Protein AF-A0A818AEE9-F1 (afdb_monomer)

Mean predicted aligned error: 5.45 Å

pLDDT: mean 85.78, std 16.71, range [24.84, 96.94]

Nearest PDB structures (foldseek):
  5yp4-assembly1_B  TM=9.575E-01  e=2.588E-05  Pseudoxanthomonas mexicana
  5yp4-assembly2_C  TM=9.546E-01  e=1.179E-04  Pseudoxanthomona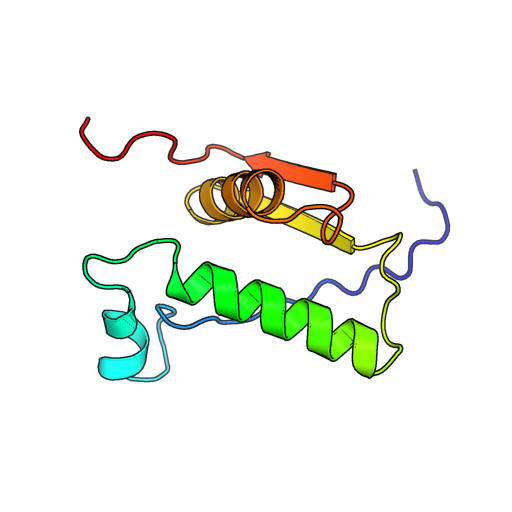s mexicana
  7y4g-assembly1_A  TM=9.276E-01  e=8.515E-04  Bacteroides thetaiotaomicron
  5l8s-assembly2_D  TM=9.504E-01  e=6.152E-03  Sporosarcina psychrophila
  3azq-assembly1_A  TM=9.652E-01  e=1.449E-02  Streptomyces morookaense

Foldseek 3Di:
DDDDDPDPDDDDQFQLHPDDDPCSVCVCPVPQLPRRLVSVVVVLVVCCVVVVDHLQDAAAEDAECSLQNLVCCVVVDDRNHPYGHHHPYDPDDPD

Structure (mmCIF, N/CA/C/O backbone):
data_AF-A0A818AEE9-F1
#
_entry.id   AF-A0A818AEE9-F1
#
loop_
_atom_site.group_PDB
_atom_site.id
_atom_site.type_symbol
_atom_site.label_atom_id
_atom_site.label_alt_id
_atom_site.label_comp_id
_atom_site.label_asym_id
_atom_site.label_entity_id
_atom_site.label_seq_id
_atom_site.pdbx_PDB_ins_code
_atom_site.Cartn_x
_atom_site.Cartn_y
_atom_site.Cartn_z
_atom_site.occupancy
_atom_site.B_iso_or_equiv
_atom_site.auth_seq_id
_atom_site.auth_comp_id
_atom_site.auth_asym_id
_atom_site.auth_atom_id
_atom_site.pdbx_PDB_model_num
ATOM 1 N N . MET A 1 1 ? -3.027 18.442 19.035 1.00 28.38 1 MET A N 1
ATOM 2 C CA . MET A 1 1 ? -4.277 17.708 19.312 1.00 28.38 1 MET A CA 1
ATOM 3 C C . MET A 1 1 ? -3.886 16.299 19.695 1.00 28.38 1 MET A C 1
ATOM 5 O O . MET A 1 1 ? -3.424 15.560 18.839 1.00 28.38 1 MET A O 1
ATOM 9 N N . VAL A 1 2 ? -3.928 15.995 20.989 1.00 27.81 2 VAL A N 1
ATOM 10 C CA . VAL A 1 2 ? -3.702 14.647 21.513 1.00 27.81 2 VAL A CA 1
ATOM 11 C C . VAL A 1 2 ? -5.043 14.220 22.078 1.00 27.81 2 VAL A C 1
ATOM 13 O O . VAL A 1 2 ? -5.475 14.735 23.101 1.00 27.81 2 VAL A O 1
ATOM 16 N N . GLU A 1 3 ? -5.714 13.340 21.354 1.00 24.84 3 GLU A N 1
ATOM 17 C CA . GLU A 1 3 ? -6.873 12.594 21.820 1.00 24.84 3 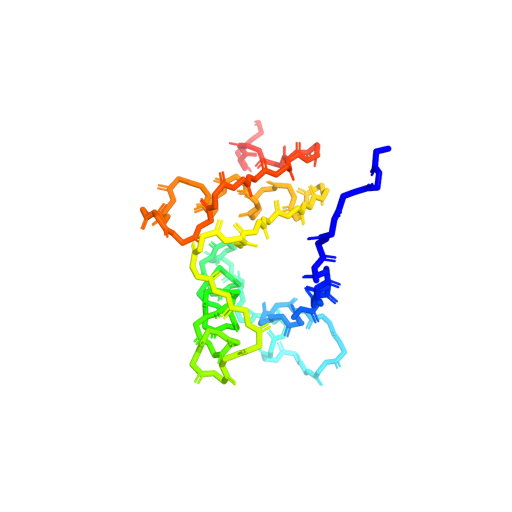GLU A CA 1
ATOM 18 C C . GLU A 1 3 ? -6.536 11.119 21.607 1.00 24.84 3 GLU A C 1
ATOM 20 O O . GLU A 1 3 ? -5.738 10.784 20.731 1.00 24.84 3 GLU A O 1
ATOM 25 N N . HIS A 1 4 ? -7.047 10.255 22.472 1.00 28.67 4 HIS A N 1
ATOM 26 C CA . HIS A 1 4 ? -6.679 8.847 22.595 1.00 28.67 4 HIS A CA 1
ATOM 27 C C . HIS A 1 4 ? -6.830 8.058 21.279 1.00 28.67 4 HIS A C 1
ATOM 29 O O . HIS A 1 4 ? -7.867 7.450 21.022 1.00 28.67 4 HIS A O 1
ATOM 35 N N . ILE A 1 5 ? -5.780 8.016 20.457 1.00 36.84 5 ILE A N 1
ATOM 36 C CA . ILE A 1 5 ? -5.711 7.166 19.268 1.00 36.84 5 ILE A CA 1
ATOM 37 C C . ILE A 1 5 ? -4.658 6.099 19.544 1.00 36.84 5 ILE A C 1
ATOM 39 O O . ILE A 1 5 ? -3.476 6.403 19.714 1.00 36.84 5 ILE A O 1
ATOM 43 N N . PHE A 1 6 ? -5.076 4.834 19.584 1.00 39.41 6 PHE A N 1
ATOM 44 C CA . PHE A 1 6 ? -4.153 3.724 19.374 1.00 39.41 6 PHE A CA 1
ATOM 45 C C . PHE A 1 6 ? -3.646 3.832 17.928 1.00 39.41 6 PHE A C 1
ATOM 47 O O . PHE A 1 6 ? -4.237 3.282 17.007 1.00 39.41 6 PHE A O 1
ATOM 54 N N . ASN A 1 7 ? -2.597 4.625 17.711 1.00 49.78 7 ASN A N 1
ATOM 55 C CA . ASN A 1 7 ? -1.957 4.784 16.411 1.00 49.78 7 ASN A CA 1
ATOM 56 C C . ASN A 1 7 ? -1.018 3.600 16.191 1.00 49.78 7 ASN A C 1
ATOM 58 O O . ASN A 1 7 ? 0.167 3.662 16.519 1.00 49.78 7 ASN A O 1
ATOM 62 N N . VAL A 1 8 ? -1.541 2.510 15.638 1.00 53.75 8 VAL A N 1
ATOM 63 C CA . VAL A 1 8 ? -0.682 1.473 15.071 1.00 53.75 8 VAL A CA 1
ATOM 64 C C . VAL A 1 8 ? -0.289 1.931 13.664 1.00 53.75 8 VAL A C 1
ATOM 66 O O . VAL A 1 8 ? -1.008 1.695 12.700 1.00 53.75 8 VAL A O 1
ATOM 69 N N . SER A 1 9 ? 0.850 2.619 13.548 1.00 58.91 9 SER A N 1
ATOM 70 C CA . SER A 1 9 ? 1.461 2.919 12.248 1.00 58.91 9 SER A CA 1
ATOM 71 C C . SER A 1 9 ? 2.185 1.668 11.756 1.00 58.91 9 SER A C 1
ATOM 73 O O . SER A 1 9 ? 3.255 1.330 12.264 1.00 58.91 9 SER A O 1
ATOM 75 N N . GLN A 1 10 ? 1.574 0.943 10.820 1.00 62.06 10 GLN A N 1
ATOM 76 C CA . GLN A 1 10 ? 2.209 -0.190 10.151 1.00 62.06 10 GLN A CA 1
ATOM 77 C C . GLN A 1 10 ? 2.670 0.238 8.765 1.00 62.06 10 GLN A C 1
ATOM 79 O O . GLN A 1 10 ? 1.888 0.758 7.972 1.00 62.06 10 GLN A O 1
ATOM 84 N N . ILE A 1 11 ? 3.943 -0.017 8.472 1.00 76.19 11 ILE A N 1
ATOM 85 C CA . ILE A 1 11 ? 4.466 0.016 7.110 1.00 76.19 11 ILE A CA 1
ATOM 86 C C . ILE A 1 11 ? 4.465 -1.431 6.630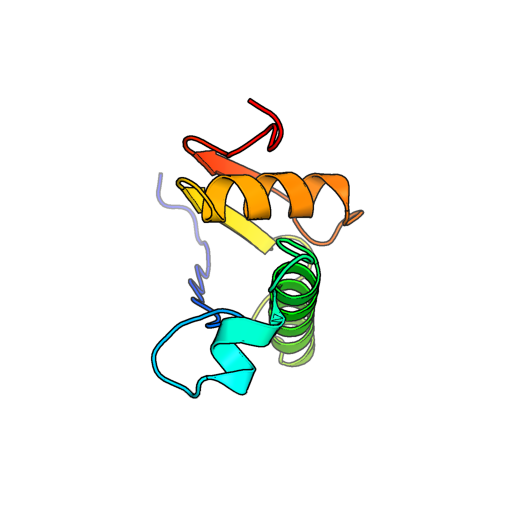 1.00 76.19 11 ILE A C 1
ATOM 88 O O . ILE A 1 11 ? 5.268 -2.239 7.095 1.00 76.19 11 ILE A O 1
ATOM 92 N N . LEU A 1 12 ? 3.546 -1.761 5.727 1.00 84.56 12 LEU A N 1
ATOM 93 C CA . LEU A 1 12 ? 3.552 -3.047 5.046 1.00 84.56 12 LEU A CA 1
ATOM 94 C C . LEU A 1 12 ? 4.377 -2.923 3.763 1.00 84.56 12 LEU A C 1
ATOM 96 O O . LEU A 1 12 ? 3.978 -2.218 2.836 1.00 84.56 12 LEU A O 1
ATOM 100 N N . ASP A 1 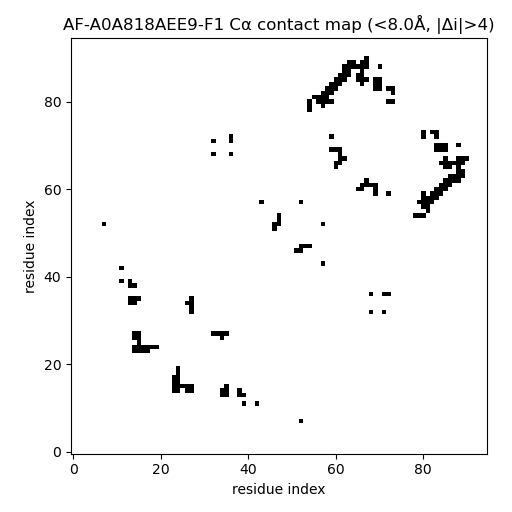13 ? 5.510 -3.623 3.710 1.00 91.38 13 ASP A N 1
ATOM 101 C CA . ASP A 1 13 ? 6.290 -3.794 2.481 1.00 91.38 13 ASP A CA 1
ATOM 102 C C . ASP A 1 13 ? 5.526 -4.730 1.524 1.00 91.38 13 ASP A C 1
ATOM 104 O O . ASP A 1 13 ? 5.716 -5.948 1.537 1.00 91.38 13 ASP A O 1
ATOM 108 N N . ASN A 1 14 ? 4.632 -4.160 0.716 1.00 93.31 14 ASN A N 1
ATOM 109 C CA . ASN A 1 14 ? 3.896 -4.885 -0.319 1.00 93.31 14 ASN A CA 1
ATOM 110 C C . ASN A 1 14 ? 4.801 -5.343 -1.476 1.00 93.31 14 ASN A C 1
ATOM 112 O O . ASN A 1 14 ? 5.931 -4.874 -1.649 1.00 93.31 14 ASN A O 1
ATOM 116 N N . ARG A 1 15 ? 4.267 -6.235 -2.313 1.00 96.25 15 ARG A N 1
ATOM 117 C CA . ARG A 1 15 ? 4.859 -6.626 -3.599 1.00 96.25 15 ARG A CA 1
ATOM 118 C C . ARG A 1 15 ? 5.240 -5.396 -4.422 1.00 96.25 15 ARG A C 1
ATOM 120 O O . ARG A 1 15 ? 4.536 -4.395 -4.389 1.00 96.25 15 ARG A O 1
ATOM 127 N N . GLY A 1 16 ? 6.383 -5.441 -5.102 1.00 93.44 16 GLY A N 1
ATOM 128 C CA . GLY A 1 16 ? 6.977 -4.278 -5.774 1.00 93.44 16 GLY A CA 1
ATOM 129 C C . GLY A 1 16 ? 8.019 -3.517 -4.944 1.00 93.44 16 GLY A C 1
ATOM 130 O O . GLY A 1 16 ? 8.763 -2.702 -5.486 1.00 93.44 16 GLY A O 1
ATOM 131 N N . ARG A 1 17 ? 8.129 -3.786 -3.635 1.00 92.81 17 ARG A N 1
ATOM 132 C CA . ARG A 1 17 ? 9.177 -3.206 -2.783 1.00 92.81 17 ARG A CA 1
ATOM 133 C C . ARG A 1 17 ? 10.535 -3.883 -3.017 1.00 92.81 17 ARG A C 1
ATOM 135 O O . ARG A 1 17 ? 10.622 -5.100 -3.142 1.00 92.81 17 ARG A O 1
ATOM 142 N N . ALA A 1 18 ? 11.602 -3.086 -2.994 1.00 91.94 18 ALA A N 1
ATOM 143 C CA . ALA A 1 18 ? 12.983 -3.564 -3.078 1.00 91.94 18 ALA A CA 1
ATOM 144 C C . ALA A 1 18 ? 13.415 -4.407 -1.854 1.00 91.94 18 ALA A C 1
ATOM 146 O O . ALA A 1 18 ? 12.752 -4.427 -0.815 1.00 91.94 18 ALA A O 1
ATOM 147 N N . ASN A 1 19 ? 14.596 -5.031 -1.943 1.00 93.62 19 ASN A N 1
ATOM 148 C CA . ASN A 1 19 ? 15.238 -5.817 -0.873 1.00 93.62 19 ASN A CA 1
ATOM 149 C C . ASN A 1 19 ? 14.494 -7.112 -0.480 1.00 93.62 19 ASN A C 1
ATOM 151 O O . ASN A 1 19 ? 14.414 -7.458 0.704 1.00 93.62 19 ASN A O 1
ATOM 155 N N . ARG A 1 20 ? 13.945 -7.831 -1.464 1.00 92.62 20 ARG A N 1
ATOM 156 C CA . ARG A 1 20 ? 13.456 -9.214 -1.312 1.00 92.62 20 ARG A CA 1
ATOM 157 C C . ARG A 1 20 ? 14.071 -10.097 -2.398 1.00 92.62 20 ARG A C 1
ATOM 159 O O . ARG A 1 20 ? 15.078 -10.744 -2.139 1.00 92.62 20 ARG A O 1
ATOM 166 N N . ASP A 1 21 ? 13.540 -10.036 -3.615 1.00 95.62 21 ASP A N 1
ATOM 167 C CA . ASP A 1 21 ? 14.144 -10.591 -4.828 1.00 95.62 21 ASP A CA 1
ATOM 168 C C . ASP A 1 21 ? 13.579 -9.891 -6.081 1.00 95.62 21 ASP A C 1
ATOM 170 O O . ASP A 1 21 ? 12.659 -9.071 -5.998 1.00 95.62 21 ASP A O 1
ATOM 174 N N . ALA A 1 22 ? 14.137 -10.211 -7.251 1.00 96.62 22 ALA A N 1
ATOM 175 C CA . ALA A 1 22 ? 13.717 -9.606 -8.512 1.00 96.62 22 ALA A CA 1
ATOM 176 C C . ALA A 1 22 ? 12.270 -9.957 -8.896 1.00 96.62 22 ALA A C 1
ATOM 178 O O . ALA A 1 22 ? 11.600 -9.142 -9.526 1.00 96.62 22 ALA A O 1
ATOM 179 N N . ALA A 1 23 ? 11.773 -11.144 -8.538 1.00 96.94 23 ALA A N 1
ATOM 180 C CA . ALA A 1 23 ? 10.403 -11.549 -8.848 1.00 96.94 23 ALA A CA 1
ATOM 181 C C . ALA A 1 23 ? 9.392 -10.765 -7.996 1.00 96.94 23 ALA A C 1
ATOM 183 O O . ALA A 1 23 ? 8.363 -10.319 -8.496 1.00 96.94 23 ALA A O 1
ATOM 184 N N . PHE A 1 24 ? 9.720 -10.532 -6.728 1.00 96.31 24 PHE A N 1
ATOM 185 C CA . PHE A 1 24 ? 8.946 -9.731 -5.798 1.00 96.31 24 PHE A CA 1
ATOM 186 C C . PHE A 1 24 ? 8.910 -8.263 -6.230 1.00 96.31 24 PHE A C 1
ATOM 188 O O . PHE A 1 24 ? 7.833 -7.670 -6.287 1.00 96.31 24 PHE A O 1
ATOM 195 N N . GLU A 1 25 ? 10.059 -7.685 -6.588 1.00 96.19 25 GLU A N 1
ATOM 196 C CA . GLU A 1 25 ? 10.158 -6.286 -7.019 1.00 96.19 25 GLU A CA 1
ATOM 197 C C . GLU A 1 25 ? 9.493 -6.046 -8.386 1.00 96.19 25 GLU A C 1
ATOM 199 O O . GLU A 1 25 ? 8.777 -5.068 -8.575 1.00 96.19 25 GLU A O 1
ATOM 204 N N . SER A 1 26 ? 9.656 -6.964 -9.342 1.00 96.06 26 SER A N 1
ATOM 205 C CA . SER A 1 26 ? 9.082 -6.815 -10.690 1.00 96.06 26 SER A CA 1
ATOM 206 C C . SER A 1 26 ? 7.628 -7.272 -10.824 1.00 96.06 26 SER A C 1
ATOM 208 O O . SER A 1 26 ? 7.050 -7.135 -11.901 1.00 96.06 26 SER A O 1
ATOM 210 N N . SER A 1 27 ? 7.014 -7.771 -9.750 1.00 96.94 27 SER A N 1
ATOM 211 C CA . SER A 1 27 ? 5.627 -8.261 -9.755 1.00 96.94 27 SER A CA 1
ATOM 212 C C . SER A 1 27 ? 4.596 -7.220 -10.213 1.00 96.94 27 SER A C 1
ATOM 214 O O . SER A 1 27 ? 3.564 -7.592 -10.759 1.00 96.94 27 SER A O 1
ATOM 216 N N . ILE A 1 28 ? 4.897 -5.931 -10.044 1.00 95.56 28 ILE A N 1
ATOM 217 C CA . ILE A 1 28 ? 4.023 -4.796 -10.387 1.00 95.56 28 ILE A CA 1
ATOM 218 C C . ILE A 1 28 ? 4.304 -4.229 -11.788 1.00 95.56 28 ILE A C 1
ATOM 220 O O . ILE A 1 28 ? 3.762 -3.197 -12.191 1.00 95.56 28 ILE A O 1
ATOM 224 N N . LYS A 1 29 ? 5.217 -4.852 -12.542 1.00 95.94 29 LYS A N 1
ATOM 225 C CA . LYS A 1 29 ? 5.625 -4.372 -13.863 1.00 95.94 29 LYS A CA 1
ATOM 226 C C . LYS A 1 29 ? 4.420 -4.374 -14.809 1.00 95.94 29 LYS A C 1
ATOM 228 O O . LYS A 1 29 ? 3.848 -5.422 -15.079 1.00 95.94 29 LYS A O 1
ATOM 233 N N . HIS A 1 30 ? 4.097 -3.199 -15.354 1.00 94.81 30 HIS A N 1
ATOM 234 C CA . HIS A 1 30 ? 2.907 -2.944 -16.184 1.00 94.81 30 HIS A CA 1
ATOM 235 C C . HIS A 1 30 ? 1.552 -3.084 -15.459 1.00 94.81 30 HIS A C 1
ATOM 237 O O . HIS A 1 30 ? 0.523 -3.039 -16.123 1.00 94.81 30 HIS A O 1
ATOM 243 N N . ASP A 1 31 ? 1.544 -3.196 -14.126 1.00 93.81 31 ASP A N 1
ATOM 244 C CA . ASP A 1 31 ? 0.331 -3.331 -13.301 1.00 93.81 31 ASP A CA 1
ATOM 245 C C . ASP A 1 31 ? 0.461 -2.553 -11.974 1.00 93.81 31 ASP A C 1
ATOM 247 O O . ASP A 1 31 ? 0.118 -3.025 -10.890 1.00 93.81 31 ASP A O 1
ATOM 251 N N . MET A 1 32 ? 1.034 -1.348 -12.058 1.00 92.69 32 MET A N 1
ATOM 252 C CA . MET A 1 32 ? 1.251 -0.478 -10.902 1.00 92.69 32 MET A CA 1
ATOM 253 C C . MET A 1 32 ? -0.075 -0.069 -10.254 1.00 92.69 32 MET A C 1
ATOM 255 O O . MET A 1 32 ? -0.994 0.406 -10.925 1.00 92.69 32 MET A O 1
ATOM 259 N N . GLY A 1 33 ? -0.144 -0.194 -8.930 1.00 90.69 33 GLY A N 1
ATOM 260 C CA . GLY A 1 33 ? -1.297 0.211 -8.132 1.00 90.69 33 GLY A CA 1
ATOM 261 C C . GLY A 1 33 ? -2.377 -0.853 -8.002 1.00 90.69 33 GLY A C 1
ATOM 262 O O . GLY A 1 33 ? -3.471 -0.545 -7.523 1.00 90.69 33 GLY A O 1
ATOM 263 N N . HIS A 1 34 ? -2.120 -2.086 -8.431 1.00 92.88 34 HIS A N 1
ATOM 264 C CA . HIS A 1 34 ? -3.071 -3.188 -8.326 1.00 92.88 34 HIS A CA 1
ATOM 265 C C . HIS A 1 34 ? -2.647 -4.199 -7.261 1.00 92.88 34 HIS A C 1
ATOM 267 O O . HIS A 1 34 ? -3.330 -4.324 -6.241 1.00 92.88 34 HIS A O 1
ATOM 273 N N . LEU A 1 35 ? -1.518 -4.886 -7.450 1.00 93.81 35 LEU A N 1
ATOM 274 C CA . LEU A 1 35 ? -1.044 -5.881 -6.483 1.00 93.81 35 LEU A CA 1
ATOM 275 C C . LEU A 1 35 ? -0.668 -5.236 -5.150 1.00 93.81 35 LEU A C 1
ATOM 277 O O . LEU A 1 35 ? -1.025 -5.754 -4.093 1.00 93.81 35 LEU A O 1
ATOM 281 N N . GLU A 1 36 ? -0.019 -4.075 -5.204 1.00 92.75 36 GLU A N 1
ATOM 282 C CA . GLU A 1 36 ? 0.353 -3.293 -4.027 1.00 92.75 36 GLU A CA 1
ATOM 283 C C . GLU A 1 36 ? -0.876 -2.912 -3.211 1.00 92.75 36 GLU A C 1
ATOM 285 O O . GLU A 1 36 ? -0.848 -2.918 -1.985 1.00 92.75 36 GLU A O 1
ATOM 290 N N . PHE A 1 37 ? -1.970 -2.583 -3.899 1.00 91.06 37 PHE A N 1
ATOM 291 C CA . PHE A 1 37 ? -3.207 -2.152 -3.267 1.00 91.06 37 PHE A CA 1
ATOM 292 C C . PHE A 1 37 ? -3.850 -3.315 -2.517 1.00 91.06 37 PHE A C 1
ATOM 294 O O . PHE A 1 37 ? -4.188 -3.169 -1.345 1.00 91.06 37 PHE A O 1
ATOM 301 N N . ASN A 1 38 ? -3.947 -4.475 -3.168 1.00 92.31 38 ASN A N 1
ATOM 302 C CA . ASN A 1 38 ? -4.500 -5.680 -2.559 1.00 92.31 38 ASN A CA 1
ATOM 303 C C . ASN A 1 38 ? -3.704 -6.097 -1.313 1.00 92.31 38 ASN A C 1
ATOM 305 O O . ASN A 1 38 ? -4.307 -6.394 -0.287 1.00 92.31 38 ASN A O 1
ATOM 309 N N . ASP A 1 39 ? -2.370 -6.014 -1.356 1.00 93.94 39 ASP A N 1
ATOM 310 C CA . ASP A 1 39 ? -1.527 -6.327 -0.196 1.00 93.94 39 ASP A CA 1
ATOM 311 C C . ASP A 1 39 ? -1.830 -5.405 1.000 1.00 93.94 39 ASP A C 1
ATOM 313 O O . ASP A 1 39 ? -1.925 -5.874 2.135 1.00 93.94 39 ASP A O 1
ATOM 317 N N . GLN A 1 40 ? -2.033 -4.101 0.766 1.00 91.94 40 GLN A N 1
ATOM 318 C CA . GLN A 1 40 ? -2.407 -3.161 1.833 1.00 91.94 40 GLN A CA 1
ATOM 319 C C . GLN A 1 40 ? -3.784 -3.491 2.429 1.00 91.94 40 GLN A C 1
ATOM 321 O O . GLN A 1 40 ? -3.957 -3.424 3.648 1.00 91.94 40 GLN A O 1
ATOM 326 N N . ILE A 1 41 ? -4.756 -3.888 1.599 1.00 91.31 41 ILE A N 1
ATOM 327 C CA . ILE A 1 41 ? -6.071 -4.339 2.076 1.00 91.31 41 ILE A CA 1
ATOM 328 C C . ILE A 1 41 ? -5.941 -5.597 2.929 1.00 91.31 41 ILE A C 1
ATOM 330 O O . ILE A 1 41 ? -6.484 -5.638 4.034 1.00 91.31 41 ILE A O 1
ATOM 334 N N . ASP A 1 42 ? -5.187 -6.589 2.464 1.00 92.69 42 ASP A N 1
ATOM 335 C CA . ASP A 1 42 ? -4.968 -7.836 3.195 1.00 92.69 42 ASP A CA 1
ATOM 336 C C . ASP A 1 42 ? -4.301 -7.579 4.551 1.00 92.69 42 ASP A C 1
ATOM 338 O O . ASP A 1 42 ? -4.706 -8.158 5.563 1.00 92.69 42 ASP A O 1
ATOM 342 N N . GLY A 1 43 ? -3.344 -6.648 4.606 1.00 90.69 43 GLY A N 1
ATOM 343 C CA . GLY A 1 43 ? -2.732 -6.193 5.852 1.00 90.69 43 GLY A CA 1
ATOM 344 C C . GLY A 1 43 ? -3.750 -5.598 6.828 1.00 90.69 43 GLY A C 1
ATOM 345 O O . GLY A 1 43 ? -3.796 -5.995 7.993 1.00 90.69 43 GLY A O 1
ATOM 346 N N . VAL A 1 44 ? -4.611 -4.690 6.361 1.00 89.62 44 VAL A N 1
ATOM 347 C CA . VAL A 1 44 ? -5.670 -4.093 7.194 1.00 89.62 44 VAL A CA 1
ATOM 348 C C . VAL A 1 44 ? -6.653 -5.157 7.685 1.00 89.62 44 VAL A C 1
ATOM 350 O O . VAL A 1 44 ? -6.944 -5.218 8.880 1.00 89.62 44 VAL A O 1
ATOM 353 N N . LEU A 1 45 ? -7.137 -6.030 6.797 1.00 90.88 45 LEU A N 1
ATOM 354 C CA . LEU A 1 45 ? -8.062 -7.111 7.148 1.00 90.88 45 LEU A CA 1
ATOM 355 C C . LEU A 1 45 ? -7.441 -8.090 8.149 1.00 90.88 45 LEU A C 1
ATOM 357 O O . LEU A 1 45 ? -8.124 -8.554 9.065 1.00 90.88 45 LEU A O 1
ATOM 361 N N . TYR A 1 46 ? -6.144 -8.373 8.020 1.00 91.94 46 TYR A N 1
ATOM 362 C CA . TYR A 1 46 ? -5.411 -9.173 8.989 1.00 91.94 46 TYR A CA 1
ATOM 363 C C . TYR A 1 46 ? -5.401 -8.506 10.369 1.00 91.94 46 TYR A C 1
ATOM 365 O O . TYR A 1 46 ? -5.763 -9.152 11.352 1.00 91.94 46 TYR A O 1
ATOM 373 N N . LEU A 1 47 ? -5.063 -7.215 10.458 1.00 89.38 47 LEU A N 1
ATOM 374 C CA . LEU A 1 47 ? -5.046 -6.478 11.729 1.00 89.38 47 LEU A CA 1
ATOM 375 C C . LEU A 1 47 ? -6.435 -6.398 12.380 1.00 89.38 47 LEU A C 1
ATOM 377 O O . LEU A 1 47 ? -6.543 -6.558 13.598 1.00 89.38 47 LEU A O 1
ATOM 381 N N . LEU A 1 48 ? -7.489 -6.212 11.578 1.00 88.62 48 LEU A N 1
ATOM 382 C CA . LEU A 1 48 ? -8.882 -6.271 12.034 1.00 88.62 48 LEU A CA 1
ATOM 383 C C . LEU A 1 48 ? -9.211 -7.652 12.611 1.00 88.62 48 LEU A C 1
ATOM 385 O O . LEU A 1 48 ? -9.748 -7.757 13.712 1.00 88.62 48 LEU A O 1
ATOM 389 N N . LYS A 1 49 ? -8.836 -8.726 11.905 1.00 92.19 49 LYS A N 1
ATOM 390 C CA . LYS A 1 49 ? -9.056 -10.109 12.354 1.00 92.19 49 LYS A CA 1
ATOM 391 C C . LYS A 1 49 ? -8.302 -10.436 13.645 1.00 92.19 49 LYS A C 1
ATOM 393 O O . LYS A 1 49 ? -8.816 -11.196 14.460 1.00 92.19 49 LYS A O 1
ATOM 398 N N . GLN A 1 50 ? -7.106 -9.880 13.837 1.00 91.56 50 GLN A N 1
ATOM 399 C CA . GLN A 1 50 ? -6.339 -10.040 15.077 1.00 91.56 50 GLN A CA 1
ATOM 400 C C . GLN A 1 50 ? -6.879 -9.185 16.239 1.00 91.56 50 GLN A C 1
ATOM 402 O O . GLN A 1 50 ? -6.378 -9.305 17.354 1.00 91.56 50 GLN A O 1
ATOM 407 N N . GLY A 1 51 ? -7.867 -8.311 16.006 1.00 88.69 51 GLY A N 1
ATOM 408 C CA . GLY A 1 51 ? -8.384 -7.387 17.021 1.00 88.69 51 GLY A CA 1
ATOM 409 C C . GLY A 1 51 ? -7.394 -6.285 17.413 1.00 88.69 51 GLY A C 1
ATOM 410 O O . GLY A 1 51 ? -7.546 -5.667 18.463 1.00 88.69 51 GLY A O 1
ATOM 411 N N . ILE A 1 52 ? -6.370 -6.044 16.586 1.00 86.81 52 ILE A N 1
ATOM 412 C CA . ILE A 1 52 ? -5.357 -4.999 16.810 1.00 86.81 52 ILE A CA 1
ATOM 413 C C . ILE A 1 52 ? -5.933 -3.613 16.477 1.00 86.81 52 ILE A C 1
ATOM 415 O O . ILE A 1 52 ? -5.512 -2.609 17.048 1.00 86.81 52 ILE A O 1
ATOM 419 N N . THR A 1 53 ? -6.902 -3.558 15.561 1.00 84.31 53 THR A N 1
ATOM 420 C CA . THR A 1 53 ? -7.636 -2.346 15.176 1.00 84.31 53 THR A CA 1
ATOM 421 C C . THR A 1 53 ? -9.116 -2.667 14.938 1.00 84.31 53 THR A C 1
ATOM 423 O O . THR A 1 53 ? -9.506 -3.836 14.945 1.00 84.31 53 THR A O 1
ATOM 426 N N . ASP A 1 54 ? -9.939 -1.643 14.717 1.00 86.19 54 ASP A N 1
ATOM 427 C CA . ASP A 1 54 ? -11.350 -1.765 14.339 1.00 86.19 54 ASP A CA 1
ATOM 428 C C . ASP A 1 54 ? -11.645 -1.010 13.036 1.00 86.19 54 ASP A C 1
ATOM 430 O O . ASP A 1 54 ? -10.895 -0.128 12.615 1.00 86.19 54 ASP A O 1
ATOM 434 N N . ASN A 1 55 ? -12.751 -1.364 12.382 1.00 84.06 55 ASN A N 1
ATOM 435 C CA . ASN A 1 55 ? -13.107 -0.848 11.057 1.00 84.06 55 ASN A CA 1
ATOM 436 C C . ASN A 1 55 ? -13.532 0.634 11.051 1.00 84.06 55 ASN A C 1
ATOM 438 O O . ASN A 1 55 ? -13.672 1.227 9.981 1.00 84.06 55 ASN A O 1
ATOM 442 N N . THR A 1 56 ? -13.730 1.246 12.220 1.00 88.38 56 THR A N 1
ATOM 443 C CA . THR A 1 56 ? -14.150 2.647 12.350 1.00 88.38 56 THR A CA 1
ATOM 444 C C . THR A 1 56 ? -12.973 3.607 12.502 1.00 88.38 56 THR A C 1
ATOM 446 O O . THR A 1 56 ? -13.171 4.819 12.506 1.00 88.38 56 THR A O 1
ATOM 449 N N . ARG A 1 57 ? -11.739 3.095 12.620 1.00 84.81 57 ARG A N 1
ATOM 450 C CA . ARG A 1 57 ? -10.538 3.904 12.897 1.00 84.81 57 ARG A CA 1
ATOM 451 C C . ARG A 1 57 ? -9.347 3.575 11.998 1.00 84.81 57 ARG A C 1
ATOM 453 O O . ARG A 1 57 ? -8.201 3.796 12.382 1.00 84.81 57 ARG A O 1
ATOM 460 N N . VAL A 1 58 ? -9.599 3.074 10.790 1.00 89.12 58 VAL A N 1
ATOM 461 C CA . VAL A 1 58 ? -8.541 2.841 9.796 1.00 89.12 58 VAL A CA 1
ATOM 462 C C . VAL A 1 58 ? -8.398 4.064 8.893 1.00 89.12 58 VAL A C 1
ATOM 464 O O . VAL A 1 58 ? -9.362 4.508 8.267 1.00 89.12 58 VAL A O 1
ATOM 467 N N . SER A 1 59 ? -7.184 4.596 8.802 1.00 90.69 59 SER A N 1
ATOM 468 C CA . SER A 1 59 ? -6.813 5.657 7.868 1.00 90.69 59 SER A CA 1
ATOM 469 C C . SER A 1 59 ? -5.597 5.248 7.044 1.00 90.69 59 SER A C 1
ATOM 471 O O . SER A 1 59 ? -4.833 4.363 7.433 1.00 90.69 59 SER A O 1
ATOM 473 N N . ILE A 1 60 ? -5.435 5.879 5.884 1.00 91.12 60 ILE A N 1
ATOM 474 C CA . ILE A 1 60 ? -4.283 5.684 5.005 1.00 91.12 60 ILE A CA 1
ATOM 475 C C . ILE A 1 60 ? -3.620 7.028 4.709 1.00 91.12 60 ILE A C 1
ATOM 477 O O . ILE A 1 60 ? -4.281 8.053 4.541 1.00 91.12 60 ILE A O 1
ATOM 481 N N . TYR A 1 61 ? -2.295 7.037 4.676 1.00 93.12 61 TYR A N 1
ATOM 482 C CA . TYR A 1 61 ? -1.504 8.226 4.394 1.00 93.12 61 TYR A CA 1
ATOM 483 C C . TYR A 1 61 ? -0.313 7.861 3.519 1.00 93.12 61 TYR A C 1
ATOM 485 O O . TYR A 1 61 ? 0.341 6.841 3.741 1.00 93.12 61 TYR A O 1
ATOM 493 N N . GLY A 1 62 ? 0.024 8.742 2.580 1.00 92.06 62 GLY A N 1
ATOM 494 C CA . GLY A 1 62 ? 1.253 8.610 1.819 1.00 92.06 62 GLY A CA 1
ATOM 495 C C . GLY A 1 62 ? 1.600 9.838 0.988 1.00 92.06 62 GLY A C 1
ATOM 496 O O . GLY A 1 62 ? 0.764 10.701 0.716 1.00 92.06 62 GLY A O 1
ATOM 497 N N . TRP A 1 63 ? 2.864 9.887 0.566 1.00 94.69 63 TRP A N 1
ATOM 498 C CA . TRP A 1 63 ? 3.425 10.924 -0.299 1.00 94.69 63 TRP A CA 1
ATOM 499 C C . TRP A 1 63 ? 3.921 10.319 -1.619 1.00 94.69 63 TRP A C 1
ATOM 501 O O . TRP A 1 63 ? 4.361 9.167 -1.632 1.00 94.69 63 TRP A O 1
ATOM 511 N N . SER A 1 64 ? 3.892 11.076 -2.720 1.00 94.81 64 SER A N 1
ATOM 512 C CA . SER A 1 64 ? 4.310 10.611 -4.052 1.00 94.81 64 SER A CA 1
ATOM 513 C C . SER A 1 64 ? 3.523 9.356 -4.468 1.00 94.81 64 SER A C 1
ATOM 515 O O . SER A 1 64 ? 2.290 9.380 -4.462 1.00 94.81 64 SER A O 1
ATOM 517 N N . TYR A 1 65 ? 4.187 8.234 -4.754 1.00 94.38 65 TYR A N 1
ATOM 518 C CA . TYR A 1 65 ? 3.523 6.958 -5.035 1.00 94.38 65 TYR A CA 1
ATOM 519 C C . TYR A 1 65 ? 2.591 6.517 -3.891 1.00 94.38 65 TYR A C 1
ATOM 521 O O . TYR A 1 65 ? 1.484 6.046 -4.130 1.00 94.38 65 TYR A O 1
ATOM 529 N N . GLY A 1 66 ? 2.971 6.755 -2.631 1.00 92.31 66 GLY A N 1
ATOM 530 C CA . GLY A 1 66 ? 2.088 6.501 -1.489 1.00 92.31 66 GLY A CA 1
ATOM 531 C C . GLY A 1 66 ? 0.856 7.414 -1.470 1.00 92.31 66 GLY A C 1
ATOM 532 O O . GLY A 1 66 ? -0.202 7.016 -0.985 1.00 92.31 66 GLY A O 1
ATOM 533 N N . GLY A 1 67 ? 0.969 8.622 -2.030 1.00 94.44 67 GLY A N 1
ATOM 534 C CA . GLY A 1 67 ? -0.156 9.535 -2.226 1.00 94.44 67 GLY A CA 1
ATOM 535 C C . GLY A 1 67 ? -1.135 8.993 -3.264 1.00 94.44 67 GLY A C 1
ATOM 536 O O . GLY A 1 67 ? 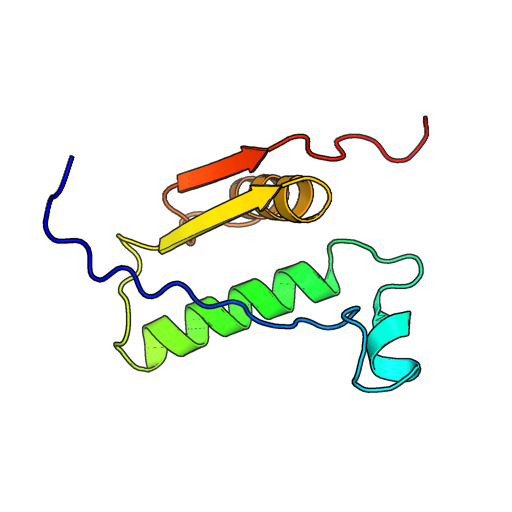-2.341 9.008 -3.023 1.00 94.44 67 GLY A O 1
ATOM 537 N N . TYR A 1 68 ? -0.617 8.456 -4.375 1.00 94.88 68 TYR A N 1
ATOM 538 C CA . TYR A 1 68 ? -1.413 7.731 -5.370 1.00 94.88 68 TYR A CA 1
ATOM 539 C C . TYR A 1 68 ? -2.150 6.546 -4.725 1.00 94.88 68 TYR A C 1
ATOM 541 O O . TYR A 1 68 ? -3.372 6.470 -4.812 1.00 94.88 68 TYR A O 1
ATOM 549 N N . MET A 1 69 ? -1.449 5.691 -3.973 1.00 94.25 69 MET A N 1
ATOM 550 C CA . MET A 1 69 ? -2.058 4.549 -3.271 1.00 94.25 69 MET A CA 1
ATOM 551 C C . MET A 1 69 ? -3.135 4.968 -2.263 1.00 94.25 69 MET A C 1
ATOM 553 O O . MET A 1 69 ? -4.196 4.348 -2.200 1.00 94.25 69 MET A O 1
ATOM 557 N N . SER A 1 70 ? -2.897 6.049 -1.515 1.00 93.31 70 SER A N 1
ATOM 558 C CA . SER A 1 70 ? -3.872 6.612 -0.572 1.00 93.31 70 SER A CA 1
ATOM 559 C C . SER A 1 70 ? -5.139 7.100 -1.279 1.00 93.31 70 SER A C 1
ATOM 561 O O . SER A 1 70 ? -6.244 6.856 -0.797 1.00 93.31 70 SER A O 1
ATOM 563 N N . ALA A 1 71 ? -4.999 7.740 -2.445 1.00 93.31 71 ALA A N 1
ATOM 564 C CA . ALA A 1 71 ? -6.137 8.154 -3.261 1.00 93.31 71 ALA A CA 1
ATOM 565 C C . ALA A 1 71 ? -6.901 6.937 -3.807 1.00 93.31 71 ALA A C 1
ATOM 567 O O . ALA A 1 71 ? -8.123 6.860 -3.680 1.00 93.31 71 ALA A O 1
ATOM 568 N N . MET A 1 72 ? -6.182 5.949 -4.351 1.00 91.69 72 MET A N 1
ATOM 569 C CA . MET A 1 72 ? -6.778 4.718 -4.872 1.00 91.69 72 MET A CA 1
ATOM 570 C C . MET A 1 72 ? -7.542 3.946 -3.800 1.00 91.69 72 MET A C 1
ATOM 572 O O . MET A 1 72 ? -8.594 3.384 -4.094 1.00 91.69 72 MET A O 1
ATOM 576 N N . ALA A 1 73 ? -7.062 3.954 -2.559 1.00 90.81 73 ALA A N 1
ATOM 577 C CA . ALA A 1 73 ? -7.725 3.289 -1.452 1.00 90.81 73 ALA A CA 1
ATOM 578 C C . ALA A 1 73 ? -9.093 3.883 -1.111 1.00 90.81 73 ALA A C 1
ATOM 580 O O . ALA A 1 73 ? -10.041 3.128 -0.894 1.00 90.81 73 ALA A O 1
ATOM 581 N N . LEU A 1 74 ? -9.228 5.209 -1.148 1.00 89.88 74 LEU A N 1
ATOM 582 C CA . LEU A 1 74 ? -10.521 5.869 -0.965 1.00 89.88 74 LEU A CA 1
ATOM 583 C C . LEU A 1 74 ? -11.483 5.625 -2.133 1.00 89.88 74 LEU A C 1
ATOM 585 O O . LEU A 1 74 ? -12.687 5.546 -1.926 1.00 89.88 74 LEU A O 1
ATOM 589 N N . VAL A 1 75 ? -10.966 5.501 -3.358 1.00 90.00 75 VAL A N 1
ATOM 590 C CA . VAL A 1 75 ? -11.798 5.289 -4.555 1.00 90.00 75 VAL A CA 1
ATOM 591 C C . VAL A 1 75 ? -12.245 3.832 -4.692 1.00 90.00 75 VAL A C 1
ATOM 593 O O . VAL A 1 75 ? -13.366 3.565 -5.117 1.00 90.00 75 VAL A O 1
ATOM 596 N N . ARG A 1 76 ? -11.365 2.876 -4.376 1.00 89.00 76 ARG A N 1
ATOM 597 C CA . ARG A 1 76 ? -11.591 1.443 -4.619 1.00 89.00 76 ARG A CA 1
ATOM 598 C C . ARG A 1 76 ? -12.194 0.701 -3.435 1.00 89.00 76 ARG A C 1
ATOM 600 O O . ARG A 1 76 ? -12.718 -0.392 -3.633 1.00 89.00 76 ARG A O 1
ATOM 607 N N . THR A 1 77 ? -12.120 1.248 -2.222 1.00 83.38 77 THR A N 1
ATOM 608 C CA . THR A 1 77 ? -12.750 0.626 -1.053 1.00 83.38 77 THR A CA 1
ATOM 609 C C . THR A 1 77 ? -13.959 1.422 -0.606 1.00 83.38 77 THR A C 1
ATOM 611 O O . THR A 1 77 ? -13.855 2.596 -0.270 1.00 83.38 77 THR A O 1
ATOM 614 N N . ASN A 1 78 ? -15.108 0.756 -0.523 1.00 75.44 78 ASN A N 1
ATOM 615 C CA . ASN A 1 78 ? -16.201 1.281 0.279 1.00 75.44 78 ASN A CA 1
ATOM 616 C C . ASN A 1 78 ? -15.987 0.828 1.724 1.00 75.44 78 ASN A C 1
ATOM 618 O O . ASN A 1 78 ? -16.026 -0.366 2.015 1.00 75.44 78 ASN A O 1
ATOM 622 N N . ASN A 1 79 ? -15.815 1.795 2.625 1.00 78.69 79 ASN A N 1
ATOM 623 C CA . ASN A 1 79 ? -15.890 1.624 4.081 1.00 78.69 79 ASN A CA 1
ATOM 624 C C . ASN A 1 79 ? -14.747 0.841 4.758 1.00 78.69 79 ASN A C 1
ATOM 626 O O . ASN A 1 79 ? -14.919 0.419 5.900 1.00 78.69 79 ASN A O 1
ATOM 630 N N . ILE A 1 80 ? -13.589 0.654 4.108 1.00 87.12 80 ILE A N 1
ATOM 631 C CA . ILE A 1 80 ? -12.383 0.152 4.800 1.00 87.12 80 ILE A CA 1
ATOM 632 C C . ILE A 1 80 ? -11.620 1.315 5.434 1.00 87.12 80 ILE A C 1
ATOM 634 O O . ILE A 1 80 ? -11.320 1.270 6.622 1.00 87.12 80 ILE A O 1
ATOM 638 N N . PHE A 1 81 ? -11.332 2.362 4.658 1.00 89.19 81 PHE A N 1
ATOM 639 C CA . PHE A 1 81 ? -10.624 3.547 5.141 1.00 89.19 81 PHE A CA 1
ATOM 640 C C . PHE A 1 81 ? -11.600 4.691 5.407 1.00 89.19 81 PHE A C 1
ATOM 642 O O . PHE A 1 81 ? -12.361 5.080 4.525 1.00 89.19 81 PHE A O 1
ATOM 649 N N . GLN A 1 82 ? -11.546 5.256 6.612 1.00 90.31 82 GLN A N 1
ATOM 650 C CA . GLN A 1 82 ? -12.368 6.404 7.017 1.00 90.31 82 GLN A CA 1
ATOM 651 C C . GLN A 1 82 ? -11.761 7.740 6.579 1.00 90.31 82 GLN A C 1
ATOM 653 O O . GLN A 1 82 ? -12.462 8.736 6.420 1.00 90.31 82 GLN A O 1
ATOM 658 N N . LEU A 1 83 ? -10.439 7.769 6.406 1.00 89.88 83 LEU A N 1
ATOM 659 C CA . LEU A 1 83 ? -9.684 8.951 6.011 1.00 89.88 83 LEU A CA 1
ATOM 660 C C . LEU A 1 83 ? -8.484 8.538 5.159 1.00 89.88 83 LEU A C 1
ATOM 662 O O . LEU A 1 83 ? -7.755 7.614 5.518 1.00 89.88 83 LEU A O 1
ATOM 666 N N . GLY A 1 84 ? -8.256 9.265 4.06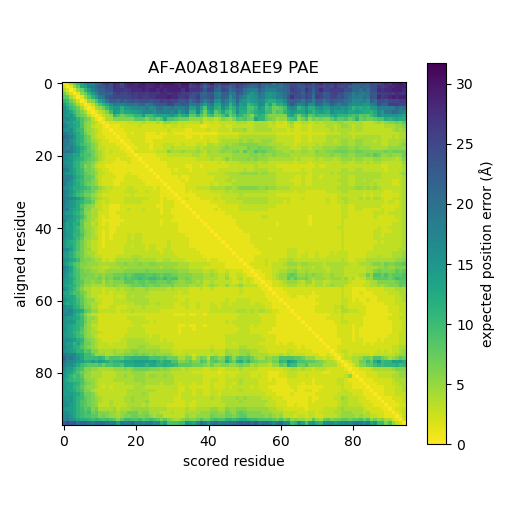8 1.00 91.69 84 GLY A N 1
ATOM 667 C CA . GLY A 1 84 ? -7.057 9.157 3.246 1.00 91.69 84 GLY A CA 1
ATOM 668 C C . GLY A 1 84 ? -6.376 10.515 3.127 1.00 91.69 84 GLY A C 1
ATOM 669 O O . GLY A 1 84 ? -7.027 11.505 2.798 1.00 91.69 84 GLY A O 1
ATOM 670 N N . ILE A 1 85 ? -5.075 10.574 3.399 1.00 93.81 85 ILE A N 1
ATOM 671 C CA . ILE A 1 85 ? -4.274 11.796 3.279 1.00 93.81 85 ILE A CA 1
ATOM 672 C C . ILE A 1 85 ? -3.264 11.600 2.142 1.00 93.81 85 ILE A C 1
ATOM 674 O O . ILE A 1 85 ? -2.350 10.780 2.236 1.00 93.81 85 ILE A O 1
ATOM 678 N N . THR A 1 86 ? -3.436 12.366 1.064 1.00 96.00 86 THR A N 1
ATOM 679 C CA . THR A 1 86 ? -2.711 12.185 -0.202 1.00 96.00 86 THR A CA 1
ATOM 680 C C . THR A 1 86 ? -1.741 13.343 -0.452 1.00 96.00 86 THR A C 1
ATOM 682 O O . THR A 1 86 ? -2.165 14.456 -0.766 1.00 96.00 86 THR A O 1
ATOM 685 N N . GLY A 1 87 ? -0.436 13.105 -0.334 1.00 95.44 87 GLY A N 1
ATOM 686 C CA . GLY A 1 87 ? 0.600 14.106 -0.609 1.00 95.44 87 GLY A CA 1
ATOM 687 C C . GLY A 1 87 ? 1.239 13.929 -1.987 1.00 95.44 87 GLY A C 1
ATOM 688 O O . GLY A 1 87 ? 1.718 12.841 -2.290 1.00 95.44 87 GLY A O 1
ATOM 689 N N . AL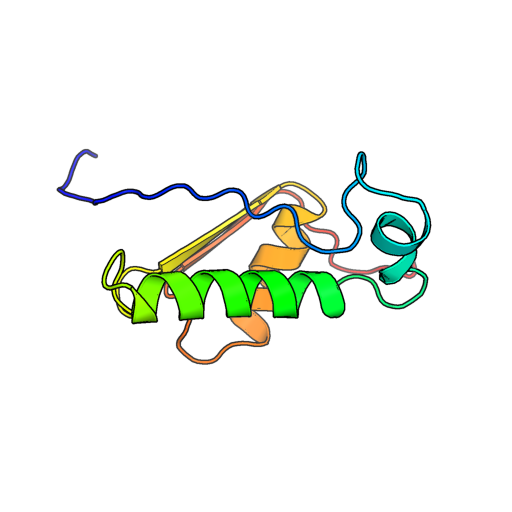A A 1 88 ? 1.262 14.981 -2.812 1.00 96.06 88 ALA A N 1
ATOM 690 C CA . ALA A 1 88 ? 1.858 14.992 -4.161 1.00 96.06 88 ALA A CA 1
ATOM 691 C C . ALA A 1 88 ? 1.612 13.703 -4.993 1.00 96.06 88 ALA A C 1
ATOM 693 O O . ALA A 1 88 ? 2.575 13.094 -5.464 1.00 96.06 88 ALA A O 1
ATOM 694 N N . PRO A 1 89 ? 0.355 13.235 -5.122 1.00 96.19 89 PRO A N 1
ATOM 695 C CA . PRO A 1 89 ? 0.059 11.973 -5.787 1.00 96.19 89 PRO A CA 1
ATOM 696 C C . PRO A 1 89 ? 0.324 12.050 -7.294 1.00 96.19 89 PRO A C 1
ATOM 698 O O . PRO A 1 89 ? 0.070 13.075 -7.926 1.00 96.19 89 PRO A O 1
ATOM 701 N N . ILE A 1 90 ? 0.743 10.931 -7.884 1.00 94.50 90 ILE A N 1
ATOM 702 C CA . ILE A 1 90 ? 0.613 10.722 -9.326 1.00 94.50 90 ILE A CA 1
ATOM 703 C C . ILE A 1 90 ? -0.879 10.524 -9.609 1.00 94.50 90 ILE A C 1
ATOM 705 O O . ILE A 1 90 ? -1.492 9.608 -9.065 1.00 94.50 90 ILE A O 1
ATOM 709 N N . THR A 1 91 ? -1.480 11.393 -10.419 1.00 92.44 91 THR A N 1
ATOM 710 C CA . THR A 1 91 ? -2.910 11.318 -10.782 1.00 92.44 91 THR A CA 1
ATOM 711 C C . THR A 1 91 ? -3.140 10.938 -12.244 1.00 92.44 91 THR A C 1
ATOM 713 O O . THR A 1 91 ? -4.270 10.646 -12.627 1.00 92.44 91 THR A O 1
ATOM 716 N N . HIS A 1 92 ? -2.078 10.919 -13.050 1.00 91.62 92 HIS A N 1
ATOM 717 C CA . HIS A 1 92 ? -2.088 10.624 -14.480 1.00 91.62 92 HIS A CA 1
ATOM 718 C C . HIS A 1 92 ? -0.717 10.058 -14.879 1.00 91.62 92 HIS A C 1
ATOM 720 O O . HIS A 1 92 ? 0.297 10.515 -14.349 1.00 91.62 92 HIS A O 1
ATOM 726 N N . TRP A 1 93 ? -0.682 9.054 -15.758 1.00 88.75 93 TRP A N 1
ATOM 727 C CA . TRP A 1 93 ? 0.546 8.310 -16.097 1.00 88.75 93 TRP A CA 1
ATOM 728 C C . TRP A 1 93 ? 1.070 8.610 -17.507 1.00 88.75 93 TRP A C 1
ATOM 730 O O . TRP A 1 93 ? 2.192 8.235 -17.836 1.00 88.75 93 TRP A O 1
ATOM 740 N N . ASP A 1 94 ? 0.256 9.267 -18.325 1.00 87.62 94 ASP A N 1
ATOM 741 C CA . ASP A 1 94 ? 0.446 9.483 -19.756 1.00 87.62 94 ASP A CA 1
ATOM 742 C C . ASP A 1 94 ? 1.219 10.759 -20.087 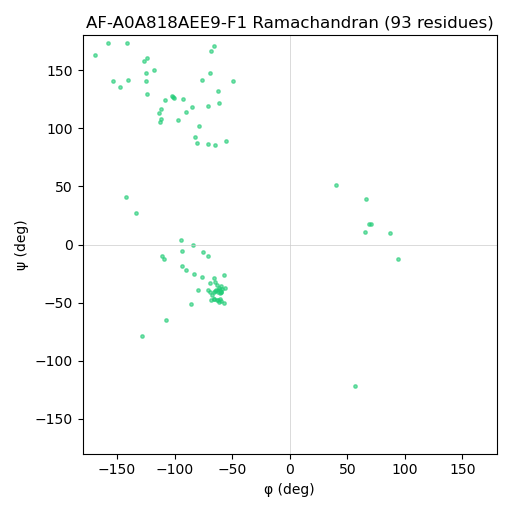1.00 87.62 94 ASP A C 1
ATOM 744 O O . ASP A 1 94 ? 1.860 10.773 -21.132 1.00 87.62 94 ASP A O 1
ATOM 748 N N . GLY A 1 95 ? 1.256 11.741 -19.178 1.00 61.66 95 GLY A N 1
ATOM 749 C C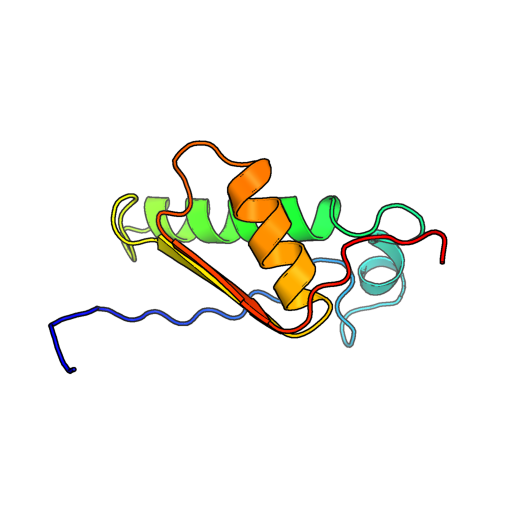A . GLY A 1 95 ? 2.085 12.946 -19.309 1.00 61.66 95 GLY A CA 1
ATOM 750 C C . GLY A 1 95 ? 1.642 13.909 -20.402 1.00 61.66 95 GLY A C 1
ATOM 751 O O . GLY A 1 95 ? 1.833 13.600 -21.595 1.00 61.66 95 GLY A O 1
#

Secondary structure (DSSP, 8-state):
--------------TT-SSS-HHHHHTTTT-TTTHHHHHHHHHHHHHHHTTSS-TTS-EEEEETHHHHHHHHHHHH-SSS-SEEEEES----S--

Radius of gyration: 14.17 Å; Cα contacts (8 Å, |Δi|>4): 112; chains: 1; bounding box: 31×29×42 Å

Solvent-accessible surface area (backbone atoms only — not comparable to full-atom values): 5840 Å² total; per-residue (Å²): 140,90,68,98,65,91,77,80,85,76,84,77,87,34,67,40,42,80,96,79,48,72,67,44,30,51,66,32,68,97,42,76,78,48,62,38,46,52,43,53,50,52,52,52,54,49,37,42,73,71,64,77,48,56,72,88,75,32,68,41,69,25,53,36,70,40,4,27,50,17,50,49,48,60,74,74,39,86,74,52,54,78,44,61,45,61,34,75,46,64,88,71,90,80,127

Sequence (95 aa):
MVEHIFNVSQILDNRGRANRDAAFESSIKHDMGHLEFNDQIDGVLYLLKQGITDNTRVSIYGWSYGGYMSAMALVRTNNIFQLGITGAPITHWDG